Protein AF-A0A3C0BXW5-F1 (afdb_monomer_lite)

Radius of gyration: 17.85 Å; chains: 1; bounding box: 38×45×52 Å

Sequence (98 aa):
MVAWNDASELREAALGRQISLTAFAERERQIRRDFWAKLKRFAGRVPFVDDLVAAYYCALDPATPMRVRGMLLAALAYFILPFDLIPDMIAGLGFADD

Structure (mmCIF, N/CA/C/O backbone):
data_AF-A0A3C0BXW5-F1
#
_entry.id   AF-A0A3C0BXW5-F1
#
loop_
_atom_site.group_PDB
_atom_site.id
_atom_site.type_symbol
_atom_site.label_atom_id
_atom_site.label_alt_id
_atom_site.label_comp_id
_atom_site.label_asym_id
_atom_site.label_entity_id
_atom_site.label_seq_id
_atom_site.pdbx_PDB_ins_code
_atom_site.Cartn_x
_atom_site.Cartn_y
_atom_site.Cartn_z
_atom_site.occupancy
_atom_site.B_iso_or_equiv
_atom_site.auth_seq_id
_atom_site.auth_comp_id
_atom_site.auth_asym_id
_atom_site.auth_atom_id
_atom_site.pdbx_PDB_model_num
ATOM 1 N N . MET A 1 1 ? 21.479 14.980 -38.029 1.00 54.22 1 MET A N 1
ATOM 2 C CA . MET A 1 1 ? 20.661 15.506 -36.910 1.00 54.22 1 MET A CA 1
ATOM 3 C C . MET A 1 1 ? 19.637 14.506 -36.350 1.00 54.22 1 MET A C 1
ATOM 5 O O . MET A 1 1 ? 19.027 14.836 -35.352 1.00 54.22 1 MET A O 1
ATOM 9 N N . VAL A 1 2 ? 19.487 13.286 -36.893 1.00 59.16 2 VAL A N 1
ATOM 10 C CA . VAL A 1 2 ? 18.440 12.319 -36.476 1.00 59.16 2 VAL A CA 1
ATOM 11 C C . VAL A 1 2 ? 18.795 11.503 -35.215 1.00 59.16 2 VAL A C 1
ATOM 13 O O . VAL A 1 2 ? 17.936 11.283 -34.377 1.00 59.16 2 VAL A O 1
ATOM 16 N N . ALA A 1 3 ? 20.068 11.151 -34.999 1.00 62.69 3 ALA A N 1
ATOM 17 C CA . ALA A 1 3 ? 20.475 10.240 -33.914 1.00 62.69 3 ALA A CA 1
ATOM 18 C C . ALA A 1 3 ? 20.348 10.792 -32.474 1.00 62.69 3 ALA A C 1
ATOM 20 O O . ALA A 1 3 ? 20.411 10.024 -31.517 1.00 62.69 3 ALA A O 1
ATOM 21 N N . TRP A 1 4 ? 20.205 12.112 -32.297 1.00 61.62 4 TRP A N 1
ATOM 22 C CA . TRP A 1 4 ? 20.097 12.723 -30.964 1.00 61.62 4 TRP A CA 1
ATOM 23 C C . TRP A 1 4 ? 18.686 12.604 -30.374 1.00 61.62 4 TRP A C 1
ATOM 25 O O . TRP A 1 4 ? 18.573 12.463 -29.160 1.00 61.62 4 TRP A O 1
ATOM 35 N N . ASN A 1 5 ? 17.643 12.603 -31.216 1.00 75.75 5 ASN A N 1
ATOM 36 C CA . ASN A 1 5 ? 16.247 12.554 -30.767 1.00 75.75 5 ASN A CA 1
ATOM 37 C C . ASN A 1 5 ? 15.888 11.171 -30.196 1.00 75.75 5 ASN A C 1
ATOM 39 O O . ASN A 1 5 ? 15.281 11.078 -29.131 1.00 75.75 5 ASN A O 1
ATOM 43 N N . ASP A 1 6 ? 16.376 10.104 -30.838 1.00 80.06 6 ASP A N 1
ATOM 44 C CA . ASP A 1 6 ? 16.170 8.724 -30.384 1.00 80.06 6 ASP A CA 1
ATOM 45 C C . ASP A 1 6 ? 16.814 8.473 -29.009 1.00 80.06 6 ASP A C 1
ATOM 47 O O . ASP A 1 6 ? 16.232 7.838 -28.131 1.00 80.06 6 ASP A O 1
ATOM 51 N N . ALA A 1 7 ? 18.022 9.001 -28.780 1.00 80.19 7 ALA A N 1
ATOM 52 C CA . ALA A 1 7 ? 18.735 8.809 -27.519 1.00 80.19 7 ALA A CA 1
ATOM 53 C C . ALA A 1 7 ? 18.062 9.543 -26.344 1.00 80.19 7 ALA A C 1
ATOM 55 O O . ALA A 1 7 ? 18.029 9.012 -25.230 1.00 80.19 7 ALA A O 1
ATOM 56 N N . SER A 1 8 ? 17.512 10.743 -26.573 1.00 79.06 8 SER A N 1
ATOM 57 C CA . SER A 1 8 ? 16.735 11.472 -25.563 1.00 79.06 8 SER A CA 1
ATOM 58 C C . SER A 1 8 ? 15.421 10.773 -25.233 1.00 79.06 8 SER A C 1
ATOM 60 O O . SER A 1 8 ? 15.135 10.587 -24.052 1.00 79.06 8 SER A O 1
ATOM 62 N N . GLU A 1 9 ? 14.676 10.305 -26.238 1.00 81.06 9 GLU A N 1
ATOM 63 C CA . GLU A 1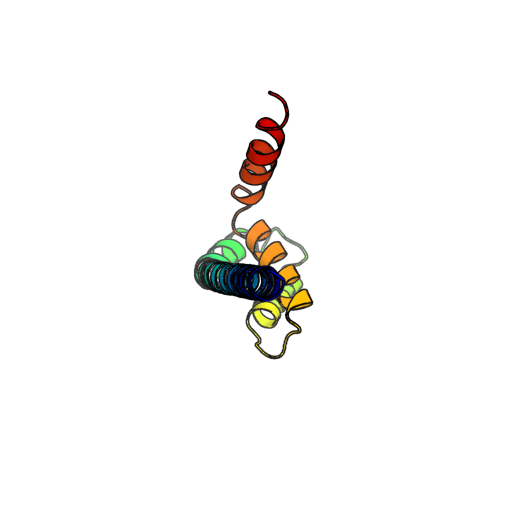 9 ? 13.399 9.607 -26.038 1.00 81.06 9 GLU A CA 1
ATOM 64 C C . GLU A 1 9 ? 13.583 8.303 -25.253 1.00 81.06 9 GLU A C 1
ATOM 66 O O . GLU A 1 9 ? 12.853 8.027 -24.299 1.00 81.06 9 GLU A O 1
ATOM 71 N N . LEU A 1 10 ? 14.613 7.519 -25.586 1.00 81.38 10 LEU A N 1
ATOM 72 C CA . LEU A 1 10 ? 14.943 6.300 -24.848 1.00 81.38 10 LEU A CA 1
ATOM 73 C C . LEU A 1 10 ? 15.350 6.600 -23.402 1.00 81.38 10 LEU A C 1
ATOM 75 O O . LEU A 1 10 ? 14.986 5.850 -22.492 1.00 81.38 10 LEU A O 1
ATOM 79 N N . ARG A 1 11 ? 16.078 7.700 -23.169 1.00 78.81 11 ARG A N 1
ATOM 80 C CA . ARG A 1 11 ? 16.487 8.116 -21.824 1.00 78.81 11 ARG A CA 1
ATOM 81 C C . ARG A 1 11 ? 15.295 8.581 -20.996 1.00 78.81 11 ARG A C 1
ATOM 83 O O . ARG A 1 11 ? 15.194 8.189 -19.839 1.00 78.81 11 ARG A O 1
ATOM 90 N N . GLU A 1 12 ? 14.392 9.368 -21.570 1.00 82.38 12 GLU A N 1
ATOM 91 C CA . GLU A 1 12 ? 13.167 9.817 -20.903 1.00 82.38 12 GLU A CA 1
ATOM 92 C C . GLU A 1 12 ? 12.228 8.649 -20.596 1.00 82.38 12 GLU A C 1
ATOM 94 O O . GLU A 1 12 ? 11.752 8.526 -19.467 1.00 82.38 12 GLU A O 1
ATOM 99 N N . ALA A 1 13 ? 12.036 7.727 -21.542 1.00 81.69 13 ALA A N 1
ATOM 100 C CA . ALA A 1 13 ? 11.236 6.526 -21.326 1.00 81.69 13 ALA A CA 1
ATOM 101 C C . ALA A 1 13 ? 11.842 5.612 -20.244 1.00 81.69 13 ALA A C 1
ATOM 103 O O . ALA A 1 13 ? 11.117 5.065 -19.405 1.00 81.69 13 ALA A O 1
ATOM 104 N N . ALA A 1 14 ? 13.170 5.455 -20.231 1.00 80.62 14 ALA A N 1
ATOM 105 C CA . ALA A 1 14 ? 13.875 4.684 -19.211 1.00 80.62 14 ALA A CA 1
ATOM 106 C C . ALA A 1 14 ? 13.797 5.351 -17.829 1.00 80.62 14 ALA A C 1
ATOM 108 O O . ALA A 1 14 ? 13.478 4.676 -16.849 1.00 80.62 14 ALA A O 1
ATOM 109 N N . LEU A 1 15 ? 14.021 6.666 -17.750 1.00 81.75 15 LEU A N 1
ATOM 110 C CA . LEU A 1 15 ? 13.925 7.443 -16.512 1.00 81.75 15 LEU A CA 1
ATOM 111 C C . LEU A 1 15 ? 12.503 7.425 -15.953 1.00 81.75 15 LEU A C 1
ATOM 113 O O . LEU A 1 15 ? 12.322 7.129 -14.775 1.00 81.75 15 LEU A O 1
ATOM 117 N N . GLY A 1 16 ? 11.490 7.653 -16.791 1.00 78.00 16 GLY A N 1
ATOM 118 C CA . GLY A 1 16 ? 10.087 7.594 -16.384 1.00 78.00 16 GLY A CA 1
ATOM 119 C C . GLY A 1 16 ? 9.707 6.216 -15.836 1.00 78.00 16 GLY A C 1
ATOM 120 O O . GLY A 1 16 ? 9.071 6.109 -14.785 1.00 78.00 16 GLY A O 1
ATOM 121 N N . ARG A 1 17 ? 10.176 5.141 -16.485 1.00 77.75 17 ARG A N 1
ATOM 122 C CA . ARG A 1 17 ? 9.996 3.771 -15.985 1.00 77.75 17 ARG A CA 1
ATOM 123 C C . ARG A 1 17 ? 10.705 3.562 -14.647 1.00 77.75 17 ARG A C 1
ATOM 125 O O . ARG A 1 17 ? 10.130 2.953 -13.750 1.00 77.75 17 ARG A O 1
ATOM 132 N N . GLN A 1 18 ? 11.928 4.058 -14.495 1.00 77.25 18 GLN A N 1
ATOM 133 C CA . GLN A 1 18 ? 12.713 3.870 -13.279 1.00 77.25 18 GLN A CA 1
ATOM 134 C C . GLN A 1 18 ? 12.117 4.620 -12.083 1.00 77.25 18 GLN A C 1
ATOM 136 O O . GLN A 1 18 ? 11.955 4.014 -11.027 1.00 77.25 18 GLN A O 1
ATOM 141 N N . ILE A 1 19 ? 11.702 5.876 -12.276 1.00 78.25 19 ILE A N 1
ATOM 142 C CA . ILE A 1 19 ? 11.005 6.690 -11.267 1.00 78.25 19 ILE A CA 1
ATOM 143 C C . ILE A 1 19 ? 9.704 6.008 -10.830 1.00 78.25 19 ILE A C 1
ATOM 145 O O . ILE A 1 19 ? 9.404 5.926 -9.640 1.00 78.25 19 ILE A O 1
ATOM 149 N N . SER A 1 20 ? 8.939 5.468 -11.785 1.00 80.69 20 SER A N 1
ATOM 150 C CA . SER A 1 20 ? 7.714 4.730 -11.475 1.00 80.69 20 SER A CA 1
ATOM 151 C C . SER A 1 20 ? 8.006 3.509 -10.597 1.00 80.69 20 SER A C 1
ATOM 153 O O . SER A 1 20 ? 7.381 3.338 -9.553 1.00 80.69 20 SER A O 1
ATOM 155 N N . LEU A 1 21 ? 9.001 2.692 -10.953 1.00 82.88 21 LEU A N 1
ATOM 156 C CA . LEU A 1 21 ? 9.359 1.495 -10.186 1.00 82.88 21 LEU A CA 1
ATOM 157 C C . LEU A 1 21 ? 9.848 1.821 -8.766 1.00 82.88 21 LEU A C 1
ATOM 159 O O . LEU A 1 21 ? 9.496 1.108 -7.824 1.00 82.88 21 LEU A O 1
ATOM 163 N N . THR A 1 22 ? 10.628 2.892 -8.592 1.00 83.94 22 THR A N 1
ATOM 164 C CA . THR A 1 22 ? 11.095 3.319 -7.264 1.00 83.94 22 THR A CA 1
ATOM 165 C C . THR A 1 22 ? 9.946 3.825 -6.402 1.00 83.94 22 THR A C 1
ATOM 167 O O . THR A 1 22 ? 9.819 3.386 -5.260 1.00 83.94 22 THR A O 1
ATOM 170 N N . ALA A 1 23 ? 9.054 4.649 -6.962 1.00 83.62 23 ALA A N 1
ATOM 171 C CA . ALA A 1 23 ? 7.870 5.141 -6.259 1.00 83.62 23 ALA A CA 1
ATOM 172 C C . ALA A 1 23 ? 6.949 3.987 -5.819 1.00 83.62 23 ALA A C 1
ATOM 174 O O . ALA A 1 23 ? 6.443 3.965 -4.696 1.00 83.62 23 ALA A O 1
ATOM 175 N N . PHE A 1 24 ? 6.783 2.974 -6.674 1.00 84.44 24 PHE A N 1
ATOM 176 C CA . PHE A 1 24 ? 6.059 1.748 -6.337 1.00 84.44 24 PHE A CA 1
ATOM 177 C C . PHE A 1 24 ? 6.693 0.995 -5.161 1.00 84.44 24 PHE A C 1
ATOM 179 O O . PHE A 1 24 ? 5.988 0.587 -4.237 1.00 84.44 24 PHE A O 1
ATOM 186 N N . ALA A 1 25 ? 8.016 0.823 -5.175 1.00 87.81 25 ALA A N 1
ATOM 187 C CA . ALA A 1 25 ? 8.739 0.127 -4.115 1.00 87.81 25 ALA A CA 1
ATOM 188 C C . ALA A 1 25 ? 8.665 0.873 -2.772 1.00 87.81 25 ALA A C 1
ATOM 190 O O . ALA A 1 25 ? 8.527 0.253 -1.716 1.00 87.81 25 ALA A O 1
ATOM 191 N N . GLU A 1 26 ? 8.735 2.202 -2.796 1.00 88.56 26 GLU A N 1
ATOM 192 C CA . GLU A 1 26 ? 8.562 3.041 -1.609 1.00 88.56 26 GLU A CA 1
ATOM 193 C C . GLU A 1 26 ? 7.151 2.923 -1.039 1.00 88.56 26 GLU A C 1
ATOM 195 O O . GLU A 1 26 ? 6.994 2.691 0.166 1.00 88.56 26 GLU A O 1
ATOM 200 N N . ARG A 1 27 ? 6.130 2.989 -1.903 1.00 87.38 27 ARG A N 1
ATOM 201 C CA . ARG A 1 27 ? 4.734 2.838 -1.490 1.00 87.38 27 ARG A CA 1
ATOM 202 C C . ARG A 1 27 ? 4.467 1.465 -0.887 1.00 87.38 27 ARG A C 1
ATOM 204 O O . ARG A 1 27 ? 3.830 1.369 0.159 1.00 87.38 27 ARG A O 1
ATOM 211 N N . GLU A 1 28 ? 4.999 0.409 -1.494 1.00 88.88 28 GLU A N 1
ATOM 212 C CA . GLU A 1 28 ? 4.896 -0.943 -0.952 1.00 88.88 28 GLU A CA 1
ATOM 213 C C . GLU A 1 28 ? 5.515 -1.040 0.450 1.00 88.88 28 GLU A C 1
ATOM 215 O O . GLU A 1 28 ? 4.893 -1.578 1.368 1.00 88.88 28 GLU A O 1
ATOM 220 N N . ARG A 1 29 ? 6.719 -0.485 0.649 1.00 90.12 29 ARG A N 1
ATOM 221 C CA . ARG A 1 29 ? 7.379 -0.468 1.967 1.00 90.12 29 ARG A CA 1
ATOM 222 C C . ARG A 1 29 ? 6.547 0.271 3.008 1.00 90.12 29 ARG A C 1
ATOM 224 O O . ARG A 1 29 ? 6.441 -0.205 4.135 1.00 90.12 29 ARG A O 1
ATOM 231 N N . GLN A 1 30 ? 5.975 1.417 2.649 1.00 88.31 30 GLN A N 1
ATOM 232 C CA . GLN A 1 30 ? 5.109 2.191 3.536 1.00 88.31 30 GLN A CA 1
ATOM 233 C C . GLN A 1 30 ? 3.869 1.383 3.938 1.00 88.31 30 GLN A C 1
ATOM 235 O O . GLN A 1 30 ? 3.610 1.204 5.127 1.00 88.31 30 GLN A O 1
ATOM 240 N N . ILE A 1 31 ? 3.17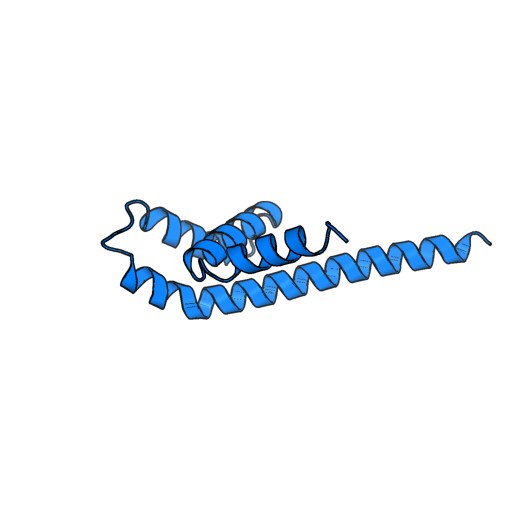1 0.797 2.961 1.00 88.19 31 ILE A N 1
ATOM 241 C CA . ILE A 1 31 ? 1.987 -0.036 3.206 1.00 88.19 31 ILE A CA 1
ATOM 242 C C . ILE A 1 31 ? 2.327 -1.213 4.124 1.00 88.19 31 ILE A C 1
ATOM 244 O O . ILE A 1 31 ? 1.624 -1.437 5.105 1.00 88.19 31 ILE A O 1
ATOM 248 N N . ARG A 1 32 ? 3.435 -1.926 3.878 1.00 89.25 32 ARG A N 1
ATOM 249 C CA . ARG A 1 32 ? 3.885 -3.037 4.739 1.00 89.25 32 ARG A CA 1
ATOM 250 C C . ARG A 1 32 ? 4.090 -2.623 6.199 1.00 89.25 32 ARG A C 1
ATOM 252 O O . ARG A 1 32 ? 3.800 -3.419 7.089 1.00 89.25 32 ARG A O 1
ATOM 259 N N . ARG A 1 33 ? 4.596 -1.411 6.452 1.00 90.31 33 ARG A N 1
ATOM 260 C CA . ARG A 1 33 ? 4.825 -0.905 7.816 1.00 90.31 33 ARG A CA 1
ATOM 261 C C . ARG A 1 33 ? 3.523 -0.531 8.519 1.00 90.31 33 ARG A C 1
ATOM 263 O O . ARG A 1 33 ? 3.320 -0.908 9.671 1.00 90.31 33 ARG A O 1
ATOM 270 N N . ASP A 1 34 ? 2.639 0.172 7.819 1.00 88.50 34 ASP A N 1
ATOM 271 C CA . ASP A 1 34 ? 1.552 0.912 8.466 1.00 88.50 34 ASP A CA 1
ATOM 272 C C . ASP A 1 34 ? 0.190 0.196 8.394 1.00 88.50 34 ASP A C 1
ATOM 274 O O . ASP A 1 34 ? -0.698 0.458 9.215 1.00 88.50 34 ASP A O 1
ATOM 278 N N . PHE A 1 35 ? 0.018 -0.750 7.459 1.00 90.69 35 PHE A N 1
ATOM 279 C CA . PHE A 1 35 ? -1.259 -1.419 7.184 1.00 90.69 35 PHE A CA 1
ATOM 280 C C . PHE A 1 35 ? -1.873 -2.064 8.427 1.00 90.69 35 PHE A C 1
ATOM 282 O O . PHE A 1 35 ? -3.011 -1.766 8.780 1.00 90.69 35 PHE A O 1
ATOM 289 N N . TRP A 1 36 ? -1.120 -2.902 9.143 1.00 92.44 36 TRP A N 1
ATOM 290 C CA . TRP A 1 36 ? -1.648 -3.634 10.299 1.00 92.44 36 TRP A CA 1
ATOM 291 C C . TRP A 1 36 ? -2.002 -2.727 11.474 1.00 92.44 36 TRP A C 1
ATOM 293 O O . TRP A 1 36 ? -2.970 -2.989 12.192 1.00 92.44 36 TRP A O 1
ATOM 303 N N . ALA A 1 37 ? -1.232 -1.658 11.688 1.00 90.69 37 ALA A N 1
ATOM 304 C CA . ALA A 1 37 ? -1.534 -0.668 12.715 1.00 90.69 37 ALA A CA 1
ATOM 305 C C . ALA A 1 37 ? -2.852 0.054 12.399 1.00 90.69 37 ALA A C 1
ATOM 307 O O . ALA A 1 37 ? -3.705 0.203 13.279 1.00 90.69 37 ALA A O 1
ATOM 308 N N . LYS A 1 38 ? -3.054 0.433 11.130 1.00 87.25 38 LYS A N 1
ATOM 309 C CA . LYS A 1 38 ? -4.297 1.056 10.675 1.00 87.25 38 LYS A CA 1
ATOM 310 C C . LYS A 1 38 ? -5.475 0.090 10.734 1.00 87.25 38 LYS A C 1
ATOM 312 O O . LYS A 1 38 ? -6.501 0.430 11.317 1.00 87.25 38 LYS A O 1
ATOM 3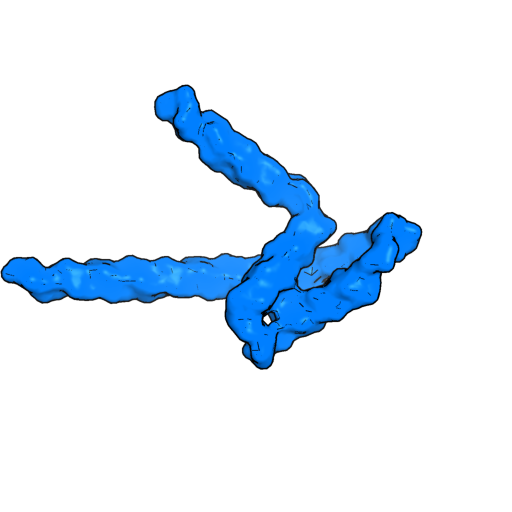17 N N . LEU A 1 39 ? -5.320 -1.119 10.200 1.00 89.69 39 LEU A N 1
ATOM 318 C CA . LEU A 1 39 ? -6.376 -2.122 10.158 1.00 89.69 39 LEU A CA 1
ATOM 319 C C . LEU A 1 39 ? -6.887 -2.425 11.568 1.00 89.69 39 LEU A C 1
ATOM 321 O O . LEU A 1 39 ? -8.082 -2.333 11.800 1.00 89.69 39 LEU A O 1
ATOM 325 N N . LYS A 1 40 ? -6.003 -2.637 12.553 1.00 89.50 40 LYS A N 1
ATOM 326 C CA . LYS A 1 40 ? -6.406 -2.847 13.958 1.00 89.50 40 LYS A CA 1
ATOM 327 C C . LYS A 1 40 ? -7.258 -1.709 14.532 1.00 89.50 40 LYS A C 1
ATOM 329 O O . LYS A 1 40 ? -8.148 -1.958 15.338 1.00 89.50 40 LYS A O 1
ATOM 334 N N . ARG A 1 41 ? -7.022 -0.462 14.113 1.00 87.00 41 ARG A N 1
ATOM 335 C CA . ARG A 1 41 ? -7.789 0.711 14.567 1.00 87.00 41 ARG A CA 1
ATOM 336 C C . ARG A 1 41 ? -9.181 0.806 13.927 1.00 87.00 41 ARG A C 1
ATOM 338 O O . ARG A 1 41 ? -10.080 1.401 14.527 1.00 87.00 41 ARG A O 1
ATOM 345 N N . PHE A 1 42 ? -9.357 0.255 12.726 1.00 83.50 42 PHE A N 1
ATOM 346 C CA . PHE A 1 42 ? -10.571 0.409 11.915 1.00 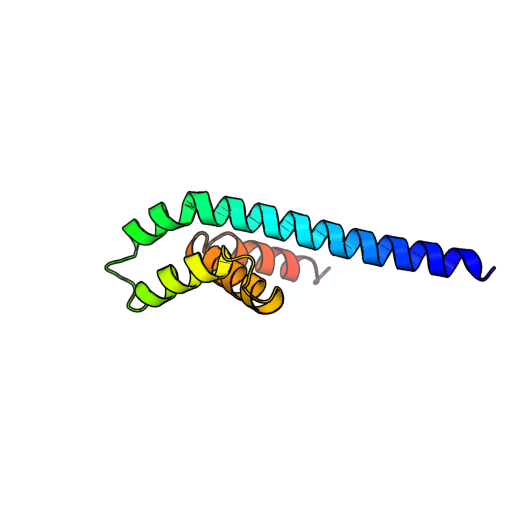83.50 42 PHE A CA 1
ATOM 347 C C . PHE A 1 42 ? -11.323 -0.899 11.634 1.00 83.50 42 PHE A C 1
ATOM 349 O O . PHE A 1 42 ? -12.444 -0.833 11.143 1.00 83.50 42 PHE A O 1
ATOM 356 N N . ALA A 1 43 ? -10.781 -2.062 12.004 1.00 80.31 43 ALA A N 1
ATOM 357 C CA . ALA A 1 43 ? -11.346 -3.370 11.672 1.00 80.31 43 ALA A CA 1
ATOM 358 C C . ALA A 1 43 ? -12.791 -3.556 12.168 1.00 80.31 43 ALA A C 1
ATOM 360 O O . ALA A 1 43 ? -13.611 -4.134 11.473 1.00 80.31 43 ALA A O 1
ATOM 361 N N . GLY A 1 44 ? -13.145 -3.005 13.331 1.00 81.69 44 GLY A N 1
ATOM 362 C CA . GLY A 1 44 ? -14.524 -3.059 13.840 1.00 81.69 44 GLY A CA 1
ATOM 363 C C . GLY A 1 44 ? -15.481 -2.015 13.249 1.00 81.69 44 GLY A C 1
ATOM 364 O O . GLY A 1 44 ? -16.636 -1.963 13.652 1.00 81.69 44 GLY A O 1
ATOM 365 N N . ARG A 1 45 ? -15.007 -1.130 12.364 1.00 83.44 45 ARG A N 1
ATOM 366 C CA . ARG A 1 45 ? -15.783 -0.003 11.809 1.00 83.44 45 ARG A CA 1
ATOM 367 C C . ARG A 1 45 ? -15.999 -0.093 10.304 1.00 83.44 45 ARG A C 1
ATOM 369 O O . ARG A 1 45 ? -16.776 0.685 9.763 1.00 83.44 45 ARG A O 1
ATOM 376 N N . VAL A 1 46 ? -15.280 -0.984 9.630 1.00 83.81 46 VAL A N 1
ATOM 377 C CA . VAL A 1 46 ? -15.236 -1.058 8.173 1.00 83.81 46 VAL A CA 1
ATOM 378 C C . VAL A 1 46 ? -15.837 -2.397 7.740 1.00 83.81 46 VAL A C 1
ATOM 380 O O . VAL A 1 46 ? -15.339 -3.429 8.177 1.00 83.81 46 VAL A O 1
ATOM 383 N N . PRO A 1 47 ? -16.888 -2.424 6.900 1.00 87.12 47 PRO A N 1
ATOM 384 C CA . PRO A 1 47 ? -17.555 -3.674 6.524 1.00 87.12 47 PRO A CA 1
ATOM 385 C C . PRO A 1 47 ? -16.769 -4.511 5.498 1.00 87.12 47 PRO A C 1
ATOM 387 O O . PRO A 1 47 ? -17.164 -5.630 5.206 1.00 87.12 47 PRO A O 1
ATOM 390 N N . PHE A 1 48 ? -15.666 -3.983 4.961 1.00 88.25 48 PHE A N 1
ATOM 391 C CA . PHE A 1 48 ? -14.846 -4.586 3.902 1.00 88.25 48 PHE A CA 1
ATOM 392 C C . PHE A 1 48 ? -13.422 -4.931 4.382 1.00 88.25 48 PHE A C 1
ATOM 394 O O . PHE A 1 48 ? -12.437 -4.787 3.661 1.00 88.25 48 PHE A O 1
ATOM 401 N N . VAL A 1 49 ? -13.276 -5.345 5.644 1.00 91.69 49 VAL A N 1
ATOM 402 C CA . VAL A 1 49 ? -11.964 -5.735 6.200 1.00 91.69 49 VAL A CA 1
ATOM 403 C C . VAL A 1 49 ? -11.352 -6.905 5.441 1.00 91.69 49 VAL A C 1
ATOM 405 O O . VAL A 1 49 ? -10.154 -6.876 5.165 1.00 91.69 49 VAL A O 1
ATOM 408 N N . ASP A 1 50 ? -12.163 -7.890 5.067 1.00 92.12 50 ASP A N 1
ATOM 409 C CA . ASP A 1 50 ? -11.694 -9.053 4.315 1.00 92.12 50 ASP A CA 1
ATOM 410 C C . ASP A 1 50 ? -11.111 -8.633 2.959 1.00 92.12 50 ASP A C 1
ATOM 412 O O . ASP A 1 50 ? -10.016 -9.066 2.595 1.00 92.12 50 ASP A O 1
ATOM 416 N N . ASP A 1 51 ? -11.760 -7.684 2.276 1.00 93.06 51 ASP A N 1
ATOM 417 C CA . ASP A 1 51 ? -11.270 -7.116 1.017 1.00 93.06 51 ASP A CA 1
ATOM 418 C C . ASP A 1 51 ? -9.958 -6.343 1.206 1.00 93.06 51 ASP A C 1
ATOM 420 O O . ASP A 1 51 ? -9.066 -6.424 0.362 1.00 93.06 51 ASP A O 1
ATOM 424 N N . LEU A 1 52 ? -9.790 -5.622 2.322 1.00 92.56 52 LEU A N 1
ATOM 425 C CA . LEU A 1 52 ? -8.537 -4.922 2.634 1.00 92.56 52 LEU A CA 1
ATOM 426 C C . LEU A 1 52 ? -7.379 -5.898 2.839 1.00 92.56 52 LEU A C 1
ATOM 428 O O . LEU A 1 52 ? -6.268 -5.644 2.371 1.00 92.56 52 LEU A O 1
ATOM 432 N N . VAL A 1 53 ? -7.623 -7.007 3.537 1.00 93.94 53 VAL A N 1
ATOM 433 C CA . VAL A 1 53 ? -6.605 -8.042 3.750 1.00 93.94 53 VAL A CA 1
ATOM 434 C C . VAL A 1 53 ? -6.282 -8.752 2.435 1.00 93.94 53 VAL A C 1
ATOM 436 O O . VAL A 1 53 ? -5.104 -8.941 2.126 1.00 93.94 53 VAL A O 1
ATOM 439 N N . ALA A 1 54 ? -7.291 -9.084 1.626 1.00 95.38 54 ALA A N 1
ATOM 440 C CA . ALA A 1 54 ? -7.089 -9.668 0.303 1.00 95.38 54 ALA A CA 1
ATOM 441 C C . ALA A 1 54 ? -6.271 -8.732 -0.602 1.00 95.38 54 ALA A C 1
ATOM 443 O O . ALA A 1 54 ? -5.255 -9.142 -1.164 1.00 95.38 54 ALA A O 1
ATOM 444 N N . ALA A 1 55 ? -6.645 -7.452 -0.667 1.00 94.25 55 ALA A N 1
ATOM 445 C CA . ALA A 1 55 ? -5.926 -6.430 -1.419 1.00 94.25 55 ALA A CA 1
ATOM 446 C C . ALA A 1 55 ? -4.473 -6.287 -0.953 1.00 94.25 55 ALA A C 1
ATOM 448 O O . ALA A 1 55 ? -3.581 -6.170 -1.794 1.00 94.25 55 ALA A O 1
ATOM 449 N N . TYR A 1 56 ? -4.219 -6.328 0.361 1.00 94.38 56 TYR A N 1
ATOM 450 C CA . TYR A 1 56 ? -2.866 -6.295 0.916 1.00 94.38 56 TYR A CA 1
ATOM 451 C C . TYR A 1 56 ? -2.021 -7.454 0.391 1.00 94.38 56 TYR A C 1
ATOM 453 O O . TYR A 1 56 ? -0.930 -7.220 -0.120 1.00 94.38 56 TYR A O 1
ATOM 461 N N . TYR A 1 57 ? -2.520 -8.689 0.430 1.00 95.00 57 TYR A N 1
ATOM 462 C CA . TYR A 1 57 ? -1.756 -9.823 -0.093 1.00 95.00 57 TYR A CA 1
ATOM 463 C C . TYR A 1 57 ? -1.585 -9.771 -1.615 1.00 95.00 57 TYR A C 1
ATOM 465 O O . TYR A 1 57 ? -0.470 -9.957 -2.100 1.00 95.00 57 TYR A O 1
ATOM 473 N N . CYS A 1 58 ? -2.632 -9.427 -2.367 1.00 95.00 58 CYS A N 1
ATOM 474 C CA . CYS A 1 58 ? -2.544 -9.284 -3.820 1.00 95.00 58 CYS A CA 1
ATOM 475 C C . CYS A 1 58 ? -1.557 -8.182 -4.243 1.00 95.00 58 CYS A C 1
ATOM 477 O O . CYS A 1 58 ? -0.850 -8.332 -5.236 1.00 95.00 58 CYS A O 1
ATOM 479 N N . ALA A 1 59 ? -1.465 -7.082 -3.493 1.00 92.50 59 ALA A N 1
ATOM 480 C CA . ALA A 1 59 ? -0.529 -5.996 -3.780 1.00 92.50 59 ALA A CA 1
ATOM 481 C C . ALA A 1 59 ? 0.946 -6.386 -3.561 1.00 92.50 59 ALA A C 1
ATOM 483 O O . ALA A 1 59 ? 1.839 -5.788 -4.168 1.00 92.50 59 ALA A O 1
ATOM 484 N N . LEU A 1 60 ? 1.203 -7.370 -2.694 1.00 90.94 60 LEU A N 1
ATOM 485 C CA . LEU A 1 60 ? 2.544 -7.862 -2.368 1.00 90.94 60 LEU A CA 1
ATOM 486 C C . LEU A 1 60 ? 2.971 -9.071 -3.207 1.00 90.94 60 LEU A C 1
ATOM 488 O O . LEU A 1 60 ? 4.153 -9.420 -3.201 1.00 90.94 60 LEU A O 1
ATOM 492 N N . ASP A 1 61 ? 2.032 -9.698 -3.911 1.00 92.81 61 ASP A N 1
ATOM 493 C CA . ASP A 1 61 ? 2.300 -10.834 -4.782 1.00 92.81 61 ASP A CA 1
ATOM 494 C C . ASP A 1 61 ? 2.956 -10.369 -6.103 1.00 92.81 61 ASP A C 1
ATOM 496 O O . ASP A 1 61 ? 2.370 -9.567 -6.844 1.00 92.81 61 ASP A O 1
ATOM 500 N N . PRO A 1 62 ? 4.174 -10.845 -6.434 1.00 87.31 62 PRO A N 1
ATOM 501 C CA . PRO A 1 62 ? 4.818 -10.544 -7.710 1.00 87.31 62 PRO A CA 1
ATOM 502 C C . PRO A 1 62 ? 4.078 -11.121 -8.928 1.00 87.31 62 PRO A C 1
ATOM 504 O O . PRO A 1 62 ? 4.301 -10.627 -10.032 1.00 87.31 62 PRO A O 1
ATOM 507 N N . ALA A 1 63 ? 3.213 -12.127 -8.754 1.00 93.25 63 ALA A N 1
ATOM 508 C CA . ALA A 1 63 ? 2.389 -12.681 -9.828 1.00 93.25 63 ALA A CA 1
ATOM 509 C C . ALA A 1 63 ? 1.221 -11.758 -10.219 1.00 93.25 63 ALA A C 1
ATOM 511 O O . ALA A 1 63 ? 0.657 -11.901 -11.308 1.00 93.25 63 ALA A O 1
ATOM 512 N N . THR A 1 64 ? 0.870 -10.782 -9.376 1.00 91.81 64 THR A N 1
ATOM 513 C CA . THR A 1 64 ? -0.196 -9.824 -9.674 1.00 91.81 64 THR A CA 1
ATOM 514 C C . THR A 1 64 ? 0.211 -8.910 -10.835 1.00 91.81 64 THR A C 1
ATOM 516 O O . THR A 1 64 ? 1.254 -8.249 -10.763 1.00 91.81 64 THR A O 1
ATOM 519 N N . PRO A 1 65 ? -0.620 -8.784 -11.893 1.00 94.00 65 PRO A N 1
ATOM 520 C CA . PRO A 1 65 ? -0.344 -7.883 -13.004 1.00 94.00 65 PRO A CA 1
ATOM 521 C C . PRO A 1 65 ? -0.058 -6.458 -12.524 1.00 94.00 65 PRO A C 1
ATOM 523 O O . PRO A 1 65 ? -0.801 -5.903 -11.716 1.00 94.00 65 PRO A O 1
ATOM 526 N N . MET A 1 66 ? 0.990 -5.834 -13.069 1.00 87.94 66 MET A N 1
ATOM 527 C CA . MET A 1 66 ? 1.519 -4.550 -12.583 1.00 87.94 66 MET A CA 1
ATOM 528 C C . MET A 1 66 ? 0.456 -3.443 -12.478 1.00 87.94 66 MET A C 1
ATOM 530 O O . MET A 1 66 ? 0.452 -2.681 -11.513 1.00 87.94 66 MET A O 1
ATOM 534 N N . ARG A 1 67 ? -0.483 -3.382 -13.433 1.00 88.88 67 ARG A N 1
ATOM 535 C CA . ARG A 1 67 ? -1.599 -2.419 -13.412 1.00 88.88 67 ARG A CA 1
ATOM 536 C C . ARG A 1 67 ? -2.518 -2.631 -12.206 1.00 88.88 67 ARG A C 1
ATOM 538 O O . ARG A 1 67 ? -2.823 -1.675 -11.502 1.00 88.88 67 ARG A O 1
ATOM 545 N N . VAL A 1 68 ? -2.914 -3.879 -11.955 1.00 93.00 68 VAL A N 1
ATOM 546 C CA . VAL A 1 68 ? -3.779 -4.253 -10.826 1.00 93.00 68 VAL A CA 1
ATOM 547 C C . VAL A 1 68 ? -3.051 -4.008 -9.510 1.00 93.00 68 VAL A C 1
ATOM 549 O O . VAL A 1 68 ? -3.587 -3.356 -8.619 1.00 93.00 68 VAL A O 1
ATOM 552 N N . ARG A 1 69 ? -1.789 -4.438 -9.417 1.00 91.12 69 ARG A N 1
ATOM 553 C CA . ARG A 1 69 ? -0.936 -4.197 -8.250 1.00 91.12 69 ARG A CA 1
ATOM 554 C C . ARG A 1 69 ? -0.831 -2.705 -7.920 1.00 91.12 69 ARG A C 1
ATOM 556 O O . ARG A 1 69 ? -0.946 -2.335 -6.758 1.00 91.12 69 ARG A O 1
ATOM 563 N N . GLY A 1 70 ? -0.685 -1.846 -8.929 1.00 89.94 70 GLY A N 1
ATOM 564 C CA . GLY A 1 70 ? -0.688 -0.391 -8.751 1.00 89.94 70 GLY A CA 1
A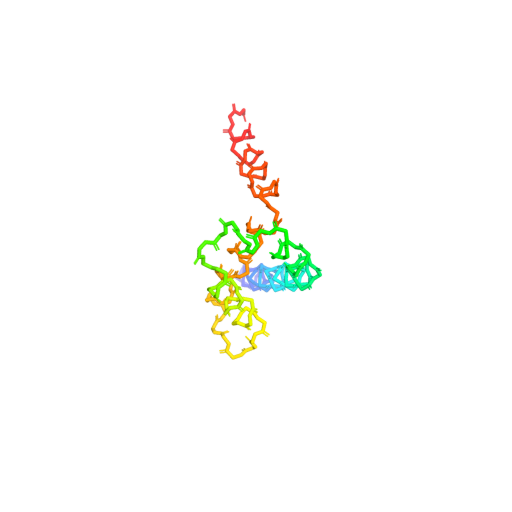TOM 565 C C . GLY A 1 70 ? -1.984 0.167 -8.192 1.00 89.94 70 GLY A C 1
ATOM 566 O O . GLY A 1 70 ? -1.946 0.966 -7.259 1.00 89.94 70 GLY A O 1
ATOM 567 N N . MET A 1 71 ? -3.125 -0.289 -8.706 1.00 91.69 71 MET A N 1
ATOM 568 C CA . MET A 1 71 ? -4.435 0.123 -8.196 1.00 91.69 71 MET A CA 1
ATOM 569 C C . MET A 1 71 ? -4.634 -0.300 -6.737 1.00 91.69 71 MET A C 1
ATOM 571 O O . MET A 1 71 ? -5.078 0.506 -5.922 1.00 91.69 71 MET A O 1
ATOM 575 N N . LEU A 1 72 ? -4.248 -1.529 -6.383 1.00 93.12 72 LEU A N 1
ATOM 576 C CA . LEU A 1 72 ? -4.341 -2.025 -5.008 1.00 93.12 72 LEU A CA 1
ATOM 577 C C . LEU A 1 72 ? -3.433 -1.241 -4.056 1.00 93.12 72 LEU A C 1
ATOM 579 O O . LEU A 1 72 ? -3.877 -0.838 -2.984 1.00 93.12 72 LEU A O 1
ATOM 583 N N . LEU A 1 73 ? -2.186 -0.961 -4.454 1.00 89.88 73 LEU A N 1
ATOM 584 C CA . LEU A 1 73 ? -1.279 -0.126 -3.663 1.00 89.88 73 LEU A CA 1
ATOM 585 C C . LEU A 1 73 ? -1.846 1.288 -3.470 1.00 89.88 73 LEU A C 1
ATOM 587 O O . LEU A 1 73 ? -1.778 1.815 -2.364 1.00 89.88 73 LEU A O 1
ATOM 591 N N . ALA A 1 74 ? -2.446 1.893 -4.498 1.00 88.19 74 ALA A N 1
ATOM 592 C CA . ALA A 1 74 ? -3.082 3.206 -4.379 1.00 88.19 74 ALA A CA 1
ATOM 593 C C . ALA A 1 74 ? -4.280 3.188 -3.409 1.00 88.19 74 ALA A C 1
ATOM 595 O O . ALA A 1 74 ? -4.374 4.046 -2.530 1.00 88.19 74 ALA A O 1
ATOM 596 N N . ALA A 1 75 ? -5.153 2.182 -3.512 1.00 89.81 75 ALA A N 1
ATOM 597 C CA . ALA A 1 75 ? -6.299 2.018 -2.619 1.00 89.81 75 ALA A CA 1
ATOM 598 C C . ALA A 1 75 ? -5.873 1.795 -1.155 1.00 89.81 75 ALA A C 1
ATOM 600 O O . ALA A 1 75 ? -6.405 2.426 -0.240 1.00 89.81 75 ALA A O 1
ATOM 601 N N . LEU A 1 76 ? -4.868 0.945 -0.925 1.00 90.00 76 LEU A N 1
ATOM 602 C CA . LEU A 1 76 ? -4.316 0.689 0.409 1.00 90.00 76 LEU A CA 1
ATOM 603 C C . LEU A 1 76 ? -3.615 1.922 0.985 1.00 90.00 76 LEU A C 1
ATOM 605 O O . LEU A 1 76 ? -3.753 2.202 2.175 1.00 90.00 76 LEU A O 1
ATOM 609 N N . ALA A 1 77 ? -2.897 2.685 0.159 1.00 86.31 77 ALA A N 1
ATOM 610 C CA . ALA A 1 77 ? -2.281 3.940 0.576 1.00 86.31 77 ALA A CA 1
ATOM 611 C C . ALA A 1 77 ? -3.335 4.944 1.063 1.00 86.31 77 ALA A C 1
ATOM 613 O O . ALA A 1 77 ? -3.184 5.500 2.149 1.00 86.31 77 ALA A O 1
ATOM 614 N N . TYR A 1 78 ? -4.431 5.101 0.312 1.00 82.25 78 TYR A N 1
ATOM 615 C CA . TYR A 1 78 ? -5.556 5.958 0.695 1.00 82.25 78 TYR A CA 1
ATOM 616 C C . TYR A 1 78 ? -6.200 5.519 2.018 1.00 82.25 78 TYR A C 1
ATOM 618 O O . TYR A 1 78 ? -6.519 6.346 2.872 1.00 82.25 78 TYR A O 1
ATOM 626 N N . PHE A 1 79 ? -6.333 4.207 2.234 1.00 84.06 79 PHE A N 1
ATOM 627 C CA . PHE A 1 79 ? -6.840 3.663 3.492 1.00 84.06 79 PHE A CA 1
ATOM 628 C C . PHE A 1 79 ? -5.919 3.969 4.689 1.00 84.06 79 PHE A C 1
ATOM 630 O O . PHE A 1 79 ? -6.389 4.326 5.774 1.00 84.06 79 PHE A O 1
ATOM 637 N N . ILE A 1 80 ? -4.600 3.835 4.514 1.00 81.25 80 ILE A N 1
ATOM 638 C CA . ILE A 1 80 ? -3.605 4.035 5.578 1.00 81.25 80 ILE A CA 1
ATOM 639 C C . ILE A 1 80 ? -3.453 5.521 5.925 1.00 81.25 80 ILE A C 1
ATOM 641 O O . ILE A 1 80 ? -3.569 5.897 7.102 1.00 81.25 80 ILE A O 1
ATOM 645 N N . LEU A 1 81 ? -3.257 6.365 4.914 1.00 73.44 81 LEU A N 1
ATOM 646 C CA . LEU A 1 81 ? -3.054 7.805 5.038 1.00 73.44 81 LEU A CA 1
ATOM 647 C C . LEU A 1 81 ? -4.137 8.565 4.266 1.00 73.44 81 LEU A C 1
ATOM 649 O O . LEU A 1 81 ? -3.908 9.017 3.145 1.00 73.44 81 LEU A O 1
ATOM 653 N N . PRO A 1 82 ? -5.312 8.788 4.8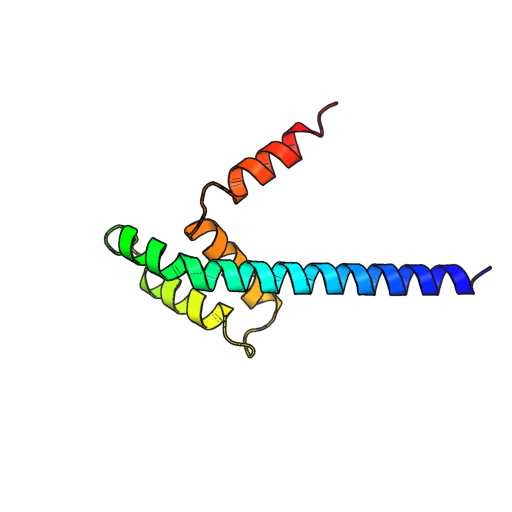86 1.00 59.38 82 PRO A N 1
ATOM 654 C CA . PRO A 1 82 ? -6.352 9.607 4.266 1.00 59.38 82 PRO A CA 1
ATOM 655 C C . PRO A 1 82 ? -5.906 11.069 4.072 1.00 59.38 82 PRO A C 1
ATOM 657 O O . PRO A 1 82 ? -6.464 11.768 3.235 1.00 59.38 82 PRO A O 1
ATOM 660 N N . PHE A 1 83 ? -4.892 11.522 4.821 1.00 56.16 83 PHE A N 1
ATOM 661 C CA . PHE A 1 83 ? -4.339 12.876 4.749 1.00 56.16 83 PHE A CA 1
ATOM 662 C C . PHE A 1 83 ? -3.166 13.044 3.775 1.00 56.16 83 PHE A C 1
ATOM 664 O O . PHE A 1 83 ? -2.767 14.179 3.609 1.00 56.16 83 PHE A O 1
ATOM 671 N N . ASP A 1 84 ? -2.614 12.007 3.134 1.00 56.44 84 ASP A N 1
ATOM 672 C CA . ASP A 1 84 ? -1.530 12.223 2.149 1.00 56.44 84 ASP A CA 1
ATOM 673 C C . ASP A 1 84 ? -2.097 12.554 0.759 1.00 56.44 84 ASP A C 1
ATOM 675 O O . ASP A 1 84 ? -1.607 13.443 0.078 1.00 56.44 84 ASP A O 1
ATOM 679 N N . LEU A 1 85 ? -3.187 11.895 0.340 1.00 52.72 85 LEU A N 1
ATOM 680 C CA . LEU A 1 85 ? -3.720 12.061 -1.021 1.00 52.72 85 LEU A CA 1
ATOM 681 C C . LEU A 1 85 ? -4.538 13.350 -1.204 1.00 52.72 85 LEU A C 1
ATOM 683 O O . LEU A 1 85 ? -4.557 13.919 -2.290 1.00 52.72 85 LEU A O 1
ATOM 687 N N . ILE A 1 86 ? -5.235 13.803 -0.157 1.00 53.38 86 ILE A N 1
ATOM 688 C CA . ILE A 1 86 ? -6.107 14.986 -0.223 1.00 53.38 86 ILE A CA 1
ATOM 689 C C . ILE A 1 86 ? -5.282 16.285 -0.363 1.00 53.38 86 ILE A C 1
ATOM 691 O O . ILE A 1 86 ? -5.584 17.063 -1.266 1.00 53.38 86 ILE A O 1
ATOM 695 N N . PRO A 1 87 ? -4.229 16.539 0.438 1.00 52.38 87 PRO A N 1
ATOM 696 C CA . PRO A 1 87 ? -3.401 17.735 0.305 1.00 52.38 87 PRO A CA 1
ATOM 697 C C . PRO A 1 87 ? -2.565 17.759 -0.972 1.00 52.38 87 PRO A C 1
ATOM 699 O O . PRO A 1 87 ? -2.441 18.832 -1.544 1.00 52.38 87 PRO A O 1
ATOM 702 N N . ASP A 1 88 ? -2.061 16.622 -1.468 1.00 56.91 88 ASP A N 1
ATOM 703 C CA . ASP A 1 88 ? -1.317 16.573 -2.739 1.00 56.91 88 ASP A CA 1
ATOM 704 C C . ASP A 1 88 ? -2.210 16.945 -3.938 1.00 56.91 88 ASP A C 1
ATOM 706 O O . ASP A 1 88 ? -1.787 17.662 -4.845 1.00 56.91 88 ASP A O 1
ATOM 710 N N . MET A 1 89 ? -3.480 16.518 -3.923 1.00 55.66 89 MET A N 1
ATOM 711 C CA . MET A 1 89 ? -4.464 16.887 -4.949 1.00 55.66 89 MET A CA 1
ATOM 712 C C . MET A 1 89 ? -4.891 18.358 -4.846 1.00 55.66 89 MET A C 1
ATOM 714 O O . MET A 1 89 ? -5.086 19.008 -5.869 1.00 55.66 89 MET A O 1
ATOM 718 N N . ILE A 1 90 ? -5.023 18.891 -3.624 1.00 58.12 90 ILE A N 1
ATOM 719 C CA . ILE A 1 90 ? -5.374 20.299 -3.372 1.00 58.12 90 ILE A CA 1
ATOM 720 C C . ILE A 1 90 ? -4.199 21.229 -3.707 1.00 58.12 90 ILE A C 1
ATOM 722 O O . ILE A 1 90 ? -4.406 22.265 -4.332 1.00 58.12 90 ILE A O 1
ATOM 726 N N . ALA A 1 91 ? -2.968 20.857 -3.356 1.00 55.78 91 ALA A N 1
ATOM 727 C CA . ALA A 1 91 ? -1.765 21.606 -3.702 1.00 55.78 91 ALA A CA 1
ATOM 728 C C . ALA A 1 91 ? -1.511 21.592 -5.219 1.00 55.78 91 ALA A C 1
ATOM 730 O O . ALA A 1 91 ? -1.202 22.632 -5.787 1.00 55.78 91 ALA A O 1
ATOM 731 N N . GLY A 1 92 ? -1.711 20.458 -5.901 1.00 56.69 92 GLY A N 1
ATOM 732 C CA . GLY A 1 92 ? -1.568 20.370 -7.360 1.00 56.69 92 GLY A CA 1
ATOM 733 C C . GLY A 1 92 ? -2.617 21.164 -8.154 1.00 56.69 92 GLY A C 1
ATOM 734 O O . GLY A 1 92 ? -2.310 21.653 -9.236 1.00 56.69 92 GLY A O 1
ATOM 735 N N . LEU A 1 93 ? -3.834 21.328 -7.620 1.00 56.78 93 LEU A N 1
ATOM 736 C CA . LEU A 1 93 ? -4.893 22.157 -8.218 1.00 56.78 93 LEU A CA 1
ATOM 737 C C . LEU A 1 93 ? -4.767 23.648 -7.871 1.00 56.78 93 LEU A C 1
ATOM 739 O O . LEU A 1 93 ? -5.186 24.483 -8.664 1.00 56.78 93 LEU A O 1
ATOM 743 N N . GLY A 1 94 ? -4.191 23.991 -6.715 1.00 53.97 94 GLY A N 1
ATOM 744 C CA . GLY A 1 94 ? -4.049 25.378 -6.255 1.00 53.97 94 GLY A CA 1
ATOM 745 C C . GLY A 1 94 ? -2.922 26.180 -6.919 1.00 53.97 94 GLY A C 1
ATOM 746 O O . GLY A 1 94 ? -2.940 27.400 -6.840 1.00 53.97 94 GLY A O 1
ATOM 747 N N . PHE A 1 95 ? -1.960 25.523 -7.579 1.00 53.47 95 PHE A N 1
ATOM 748 C CA . PHE A 1 95 ? -0.868 26.176 -8.325 1.00 53.47 95 PHE A CA 1
ATOM 749 C C . PHE A 1 95 ? -1.161 26.366 -9.825 1.00 53.47 95 PHE A C 1
ATOM 751 O O . PHE A 1 95 ? -0.299 26.843 -10.554 1.00 53.47 95 PHE A O 1
ATOM 758 N N . ALA A 1 96 ? -2.348 25.976 -10.299 1.00 54.97 96 ALA A N 1
ATOM 759 C CA . ALA A 1 96 ? -2.742 26.113 -11.704 1.00 54.97 96 ALA A CA 1
ATOM 760 C C . ALA A 1 96 ? -3.560 27.390 -11.999 1.00 54.97 96 ALA A C 1
ATOM 762 O O . ALA A 1 96 ? -4.091 27.506 -13.101 1.00 54.97 96 ALA A O 1
ATOM 763 N N . ASP A 1 97 ? -3.681 28.311 -11.036 1.00 51.94 97 ASP A N 1
ATOM 764 C CA . ASP A 1 97 ? -4.530 29.515 -11.128 1.00 51.94 97 ASP A CA 1
ATOM 765 C C . ASP A 1 97 ? -3.754 30.847 -11.013 1.00 51.94 97 ASP A C 1
ATOM 767 O O . ASP A 1 97 ? -4.361 31.879 -10.743 1.00 51.94 97 ASP A O 1
ATOM 771 N N . ASP A 1 98 ? -2.429 30.850 -11.220 1.00 50.84 98 ASP A N 1
ATOM 772 C CA . ASP A 1 98 ? -1.640 32.087 -11.418 1.00 50.84 98 ASP A CA 1
ATOM 773 C C . ASP A 1 98 ? -0.750 31.989 -12.669 1.00 50.84 98 ASP A C 1
ATOM 775 O O . ASP A 1 98 ? -0.053 30.954 -12.823 1.00 50.84 98 ASP A O 1
#

Foldseek 3Di:
DPVVVVVVVVVVVVVVVVVVVVVLVVLLVVLVVQVVVLCVVCVVPDPCSVVLVVLNVLLVDPPRDPVSNVVSSVVSSCSRCVPPVPVVVVVVVVVVPD

Secondary structure (DSSP, 8-state):
--HHHHHHHHHHHHHHHHHHHHHHHHHHHHHHHHHHHHHHHHTTT-TTHHHHHHHHHHHH-TTS-HHHHHHHHHHHHHHH-HHHHHHHHHHHHHTS--

pLDDT: mean 80.27, std 13.68, range [50.84, 95.38]